Protein AF-A0AAD8A9X6-F1 (afdb_monomer_lite)

Secondary structure (DSSP, 8-state):
-PPPHHHHHHHHHHTTTTSEETTEEEEEEE---SSSTTSEEEEEEETTS---SSPPEEEEEES-PPTT-BSSTTS--BEETTEE-

InterPro domains:
  IPR050439 ADAMTS and ADAMTS-like [PTHR13723] (1-85)

Sequence (85 aa):
PCPEPGEFREQQCAAYNDVPYEGALLIWSPHYDESDSCALTCRGRPAGEPISLDAPIVVQLAPKVQDGTRCRPGSLDMCINGKCQ

Foldseek 3Di:
DDPDLQVQLQVVQQVCQPPDDVNARWRWGADQDPVQLFFSKTFTDGPPDDPDPDGTDIDRPGRGGDWSRASDPPDNWTQDPSDTD

Organism: Diploptera punctata (NCBI:txid6984)

Radius of gyration: 13.2 Å; chains: 1; bounding box: 22×32×36 Å

Structure (mmCIF, N/CA/C/O backbone):
data_AF-A0AAD8A9X6-F1
#
_entry.id   AF-A0AAD8A9X6-F1
#
loop_
_atom_site.group_PDB
_atom_site.id
_atom_site.type_symbol
_atom_site.label_atom_id
_atom_site.label_alt_id
_atom_site.label_comp_id
_atom_site.label_asym_id
_atom_site.label_entity_id
_atom_site.label_seq_id
_atom_site.pdbx_PDB_ins_code
_atom_site.Cartn_x
_atom_site.Cartn_y
_atom_site.Cartn_z
_atom_site.occupancy
_atom_site.B_iso_or_equiv
_atom_site.auth_seq_id
_atom_site.auth_comp_id
_atom_site.auth_asym_id
_atom_site.auth_atom_id
_atom_site.pdbx_PDB_model_num
ATOM 1 N N . PRO A 1 1 ? -3.324 7.389 -22.228 1.00 56.38 1 PRO A N 1
ATOM 2 C CA . PRO A 1 1 ? -2.144 6.822 -21.535 1.00 56.38 1 PRO A CA 1
ATOM 3 C C . PRO A 1 1 ? -2.604 6.048 -20.298 1.00 56.38 1 PRO A C 1
ATOM 5 O O . PRO A 1 1 ? -3.298 6.609 -19.458 1.00 56.38 1 PRO A O 1
ATOM 8 N N . CYS A 1 2 ? -2.332 4.745 -20.255 1.00 54.69 2 CYS A N 1
ATOM 9 C CA . CYS A 1 2 ? -2.589 3.938 -19.064 1.00 54.69 2 CYS A CA 1
ATOM 10 C C . CYS A 1 2 ? -1.501 4.248 -18.025 1.00 54.69 2 CYS A C 1
ATOM 12 O O . CYS A 1 2 ? -0.357 4.438 -18.445 1.00 54.69 2 CYS A O 1
ATOM 14 N N . PRO A 1 3 ? -1.834 4.323 -16.724 1.00 60.03 3 PRO A N 1
ATOM 15 C CA . PRO A 1 3 ? -0.822 4.461 -15.682 1.00 60.03 3 PRO A CA 1
ATOM 16 C C . PRO A 1 3 ? 0.190 3.320 -15.793 1.00 60.03 3 PRO A C 1
ATOM 18 O O . PRO A 1 3 ? -0.147 2.215 -16.231 1.00 60.03 3 PRO A O 1
ATOM 21 N N . GLU A 1 4 ? 1.443 3.590 -15.457 1.00 61.50 4 GLU A N 1
ATOM 22 C CA . GLU A 1 4 ? 2.475 2.570 -15.518 1.00 61.50 4 GLU A CA 1
ATOM 23 C C . GLU A 1 4 ? 2.213 1.490 -14.452 1.00 61.50 4 GLU A C 1
ATOM 25 O O . GLU A 1 4 ? 1.765 1.800 -13.349 1.00 61.50 4 GLU A O 1
ATOM 30 N N . PRO A 1 5 ? 2.527 0.208 -14.716 1.00 58.91 5 PRO A N 1
ATOM 31 C CA . PRO A 1 5 ? 2.308 -0.907 -13.783 1.00 58.91 5 PRO A CA 1
ATOM 32 C C . PRO A 1 5 ? 2.873 -0.710 -12.359 1.00 58.91 5 PRO A C 1
ATOM 34 O O . PRO A 1 5 ? 2.398 -1.342 -11.415 1.00 58.91 5 PRO A O 1
ATOM 37 N N . GLY A 1 6 ? 3.892 0.145 -12.195 1.00 61.31 6 GLY A N 1
ATOM 38 C CA . GLY A 1 6 ? 4.447 0.530 -10.891 1.00 61.31 6 GLY A CA 1
ATOM 39 C C . GLY A 1 6 ? 3.564 1.509 -10.105 1.00 61.31 6 GLY A C 1
ATOM 40 O O . GLY A 1 6 ? 3.504 1.423 -8.879 1.00 61.31 6 GLY A O 1
ATOM 41 N N . GLU A 1 7 ? 2.812 2.370 -10.795 1.00 76.62 7 GLU A N 1
ATOM 42 C CA . GLU A 1 7 ? 1.864 3.318 -10.195 1.00 76.62 7 GLU A CA 1
ATOM 43 C C . GLU A 1 7 ? 0.629 2.600 -9.636 1.00 76.62 7 GLU A C 1
ATOM 45 O O . GLU A 1 7 ? 0.022 3.066 -8.675 1.00 76.62 7 GLU A O 1
ATOM 50 N N . PHE A 1 8 ? 0.278 1.420 -10.160 1.00 87.94 8 PHE A N 1
ATOM 51 C CA . PHE A 1 8 ? -0.868 0.655 -9.658 1.00 87.94 8 PHE A CA 1
ATOM 52 C C . PHE A 1 8 ? -0.710 0.250 -8.194 1.00 87.94 8 PHE A C 1
ATOM 54 O O . PHE A 1 8 ? -1.686 0.299 -7.446 1.00 87.94 8 PHE A O 1
ATOM 61 N N . ARG A 1 9 ? 0.487 -0.165 -7.751 1.00 90.50 9 ARG A N 1
ATOM 62 C CA . ARG A 1 9 ? 0.687 -0.510 -6.331 1.00 90.50 9 ARG A CA 1
ATOM 63 C C . ARG A 1 9 ? 0.582 0.731 -5.450 1.00 90.50 9 ARG A C 1
ATOM 65 O O . ARG A 1 9 ? 0.012 0.664 -4.365 1.00 90.50 9 ARG A O 1
ATOM 72 N N . GLU A 1 10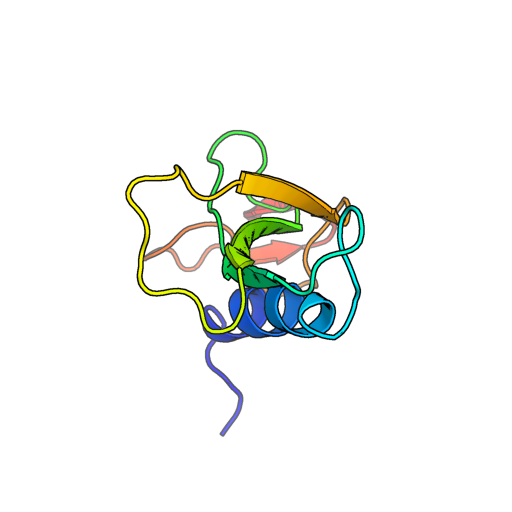 ? 1.106 1.856 -5.927 1.00 91.75 10 GLU A N 1
ATOM 73 C CA . GLU A 1 10 ? 1.017 3.132 -5.223 1.00 91.75 10 GLU A CA 1
ATOM 74 C C . GLU A 1 10 ? -0.434 3.588 -5.067 1.00 91.75 10 GLU A C 1
ATOM 76 O O . GLU A 1 10 ? -0.854 3.874 -3.951 1.00 91.75 10 GLU A O 1
ATOM 81 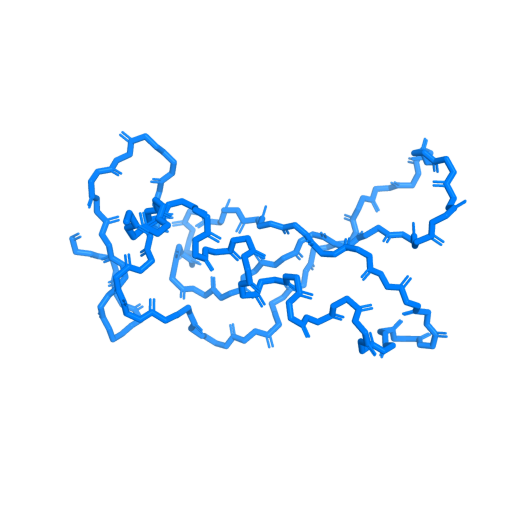N N . GLN A 1 11 ? -1.227 3.543 -6.138 1.00 92.44 11 GLN A N 1
ATOM 82 C CA . GLN A 1 11 ? -2.654 3.874 -6.110 1.00 92.44 11 GLN A CA 1
ATOM 83 C C . GLN A 1 11 ? -3.440 2.967 -5.153 1.00 92.44 11 GLN A C 1
ATOM 85 O O . GLN A 1 11 ? -4.311 3.440 -4.426 1.00 92.44 11 GLN A O 1
ATOM 90 N N . GLN A 1 12 ? -3.111 1.672 -5.109 1.00 94.19 12 GLN A N 1
ATOM 91 C CA . GLN A 1 12 ? -3.740 0.728 -4.183 1.00 94.19 12 GLN A CA 1
ATOM 92 C C . GLN A 1 12 ? -3.416 1.026 -2.715 1.00 94.19 12 GLN A C 1
ATOM 94 O O . GLN A 1 12 ? -4.307 0.918 -1.880 1.00 94.19 12 GLN A O 1
ATOM 99 N N . CYS A 1 13 ? -2.178 1.416 -2.390 1.00 94.81 13 CYS A N 1
ATOM 100 C CA . CYS A 1 13 ? -1.840 1.888 -1.044 1.00 94.81 13 CYS A CA 1
ATOM 101 C C . CYS A 1 13 ? -2.525 3.231 -0.744 1.00 94.81 13 CYS A C 1
ATOM 103 O O . CYS A 1 13 ? -3.141 3.386 0.307 1.00 94.81 13 CYS A O 1
ATOM 105 N N . ALA A 1 14 ? -2.475 4.180 -1.683 1.00 94.06 14 ALA A N 1
ATOM 106 C CA . ALA A 1 14 ? -3.032 5.520 -1.524 1.00 94.06 14 ALA A CA 1
ATOM 107 C C . ALA A 1 14 ? -4.555 5.523 -1.319 1.00 94.06 14 ALA A C 1
ATOM 109 O O . ALA A 1 14 ? -5.078 6.432 -0.681 1.00 94.06 14 ALA A O 1
ATOM 110 N N . ALA A 1 15 ? -5.261 4.483 -1.774 1.00 94.19 15 ALA A N 1
ATOM 111 C CA . ALA A 1 15 ? -6.682 4.282 -1.491 1.00 94.19 15 ALA A CA 1
ATOM 112 C C . ALA A 1 15 ? -7.007 4.177 0.016 1.00 94.19 15 ALA A C 1
ATOM 114 O O . ALA A 1 15 ? -8.158 4.363 0.403 1.00 94.19 15 ALA A O 1
ATOM 115 N N . TYR A 1 16 ? -6.012 3.899 0.867 1.00 94.50 16 TYR A N 1
ATOM 116 C CA . TYR A 1 16 ? -6.156 3.851 2.324 1.00 94.50 16 TYR A CA 1
ATOM 117 C C . TYR A 1 16 ? -5.749 5.157 3.021 1.00 94.50 16 TYR A C 1
ATOM 119 O O . TYR A 1 16 ? -5.821 5.225 4.246 1.00 94.50 16 TYR A O 1
ATOM 127 N N . ASN A 1 17 ? -5.331 6.197 2.287 1.00 93.19 17 ASN A N 1
ATOM 128 C CA . ASN A 1 17 ? -4.899 7.464 2.893 1.00 93.19 17 ASN A CA 1
ATOM 129 C C . ASN A 1 17 ? -6.038 8.185 3.627 1.00 93.19 17 ASN A C 1
ATOM 131 O O . ASN A 1 17 ? -5.801 8.854 4.628 1.00 93.19 17 ASN A O 1
ATOM 135 N N . ASP A 1 18 ? -7.270 8.018 3.146 1.00 92.06 18 ASP A N 1
ATOM 136 C CA . ASP A 1 18 ? -8.481 8.582 3.748 1.00 92.06 18 ASP A CA 1
ATOM 137 C C . ASP A 1 18 ? -9.089 7.675 4.837 1.00 92.06 18 ASP A C 1
ATOM 139 O O . ASP A 1 18 ? -10.145 7.982 5.394 1.00 92.06 18 ASP A O 1
ATOM 143 N N . VAL A 1 19 ? -8.439 6.546 5.150 1.00 92.56 19 VAL A N 1
ATOM 144 C CA . VAL A 1 19 ? -8.887 5.593 6.171 1.00 92.56 19 VAL A CA 1
ATOM 145 C C . VAL A 1 19 ? -8.015 5.742 7.421 1.00 92.56 19 VAL A C 1
ATOM 147 O O . VAL A 1 19 ? -6.803 5.529 7.349 1.00 92.56 19 VAL A O 1
ATOM 150 N N . PRO A 1 20 ? -8.595 6.074 8.590 1.00 90.69 20 PRO A N 1
ATOM 151 C CA . PRO A 1 20 ? -7.823 6.191 9.818 1.00 90.69 20 PRO A CA 1
ATOM 152 C C . PRO A 1 20 ? -7.299 4.821 10.256 1.00 90.69 20 PRO A C 1
ATOM 154 O O . PRO A 1 20 ? -8.066 3.881 10.468 1.00 90.69 20 PRO A O 1
ATOM 157 N N . TYR A 1 21 ? -5.986 4.732 10.438 1.00 90.69 21 TYR A N 1
ATOM 158 C CA . TYR A 1 21 ? -5.296 3.578 10.993 1.00 90.69 21 TYR A CA 1
ATOM 159 C C . TYR A 1 21 ? -4.910 3.885 12.439 1.00 90.69 21 TYR A C 1
ATOM 161 O O . TYR A 1 21 ? -4.249 4.886 12.707 1.00 90.69 21 TYR A O 1
ATOM 169 N N . GLU A 1 22 ? -5.394 3.073 13.381 1.00 88.25 22 GLU A N 1
ATOM 170 C CA . GLU A 1 22 ? -5.209 3.291 14.829 1.00 88.25 22 GLU A CA 1
ATOM 171 C C . GLU A 1 22 ? -5.584 4.714 15.304 1.00 88.25 22 GLU A C 1
ATOM 173 O O . GLU A 1 22 ? -5.040 5.237 16.272 1.00 88.25 22 GLU A O 1
ATOM 178 N N . GLY A 1 23 ? -6.553 5.345 14.630 1.00 88.50 23 GLY A N 1
ATOM 179 C CA . GLY A 1 23 ? -7.051 6.683 14.967 1.00 88.50 23 GLY A CA 1
ATOM 180 C C . GLY A 1 23 ? -6.318 7.849 14.292 1.00 88.50 23 GLY A C 1
ATOM 181 O O . GLY A 1 23 ? -6.715 8.992 14.510 1.00 88.50 23 GLY A O 1
ATOM 182 N N . ALA A 1 24 ? -5.315 7.590 13.448 1.00 88.88 24 ALA A N 1
ATOM 183 C CA . ALA A 1 24 ? -4.592 8.612 12.689 1.00 88.88 24 ALA A CA 1
ATOM 184 C C . ALA A 1 24 ? -4.691 8.380 11.173 1.00 88.88 24 ALA A C 1
ATOM 186 O O . ALA A 1 24 ? -4.736 7.245 10.703 1.00 88.88 24 ALA A O 1
ATOM 187 N N . LEU A 1 25 ? -4.705 9.463 10.393 1.00 91.56 25 LEU A N 1
ATOM 188 C CA . LEU A 1 25 ? -4.588 9.377 8.936 1.00 91.56 25 LEU A CA 1
ATOM 189 C C . LEU A 1 25 ? -3.117 9.236 8.557 1.00 91.56 25 LEU A C 1
ATOM 191 O O . LEU A 1 25 ? -2.279 10.065 8.930 1.00 91.56 25 LEU A O 1
ATOM 195 N N . LEU A 1 26 ? -2.820 8.180 7.807 1.00 92.56 26 LEU A N 1
ATOM 196 C CA . LEU A 1 26 ? -1.478 7.882 7.337 1.00 92.56 26 LEU A CA 1
ATOM 197 C C . LEU A 1 26 ? -1.421 8.011 5.821 1.00 92.56 26 LEU A C 1
ATOM 199 O O . LEU A 1 26 ? -2.328 7.592 5.113 1.00 92.56 26 LEU A O 1
ATOM 203 N N . ILE A 1 27 ? -0.314 8.549 5.326 1.00 92.75 27 ILE A N 1
ATOM 204 C CA . ILE A 1 27 ? 0.049 8.475 3.921 1.00 92.75 27 ILE A CA 1
ATOM 205 C C . ILE A 1 27 ? 0.763 7.149 3.695 1.00 92.75 27 ILE A C 1
ATOM 207 O O . ILE A 1 27 ? 1.847 6.904 4.233 1.00 92.75 27 ILE A O 1
ATOM 211 N N . TRP A 1 28 ? 0.133 6.297 2.900 1.00 94.31 28 TRP A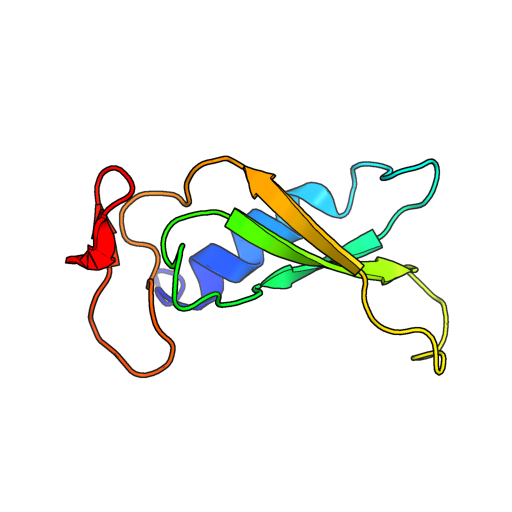 N 1
ATOM 212 C CA . TRP A 1 28 ? 0.606 4.973 2.553 1.00 94.31 28 TRP A CA 1
ATOM 213 C C . TRP A 1 28 ? 1.403 5.000 1.255 1.00 94.31 28 TRP A C 1
ATOM 215 O O . TRP A 1 28 ? 0.993 5.568 0.245 1.00 94.31 28 TRP A O 1
ATOM 225 N N . SER A 1 29 ? 2.544 4.324 1.264 1.00 92.88 29 SER A N 1
ATOM 226 C CA . SER A 1 29 ? 3.366 4.086 0.077 1.00 92.88 29 SER A CA 1
ATOM 227 C C . SER A 1 29 ? 3.655 2.591 -0.064 1.00 92.88 29 SER A C 1
ATOM 229 O O . SER A 1 29 ? 3.600 1.867 0.931 1.00 92.88 29 SER A O 1
ATOM 231 N N . PRO A 1 30 ? 3.979 2.084 -1.261 1.00 92.62 30 PRO A N 1
ATOM 232 C CA . PRO A 1 30 ? 4.234 0.661 -1.447 1.00 92.62 30 PRO A CA 1
ATOM 233 C C . PRO A 1 30 ? 5.455 0.187 -0.650 1.00 92.62 30 PRO A C 1
ATOM 235 O O . PRO A 1 30 ? 6.511 0.827 -0.639 1.00 92.62 30 PRO A O 1
ATOM 238 N N . HIS A 1 31 ? 5.318 -0.968 -0.003 1.00 91.94 31 HIS A N 1
ATOM 239 C CA . HIS A 1 31 ? 6.434 -1.750 0.505 1.00 91.94 31 HIS A CA 1
ATOM 240 C C . HIS A 1 31 ? 6.544 -3.039 -0.313 1.00 91.94 31 HIS A C 1
ATOM 242 O O . HIS A 1 31 ? 5.558 -3.740 -0.536 1.00 91.94 31 HIS A O 1
ATOM 248 N N . TYR A 1 32 ? 7.748 -3.322 -0.802 1.00 88.44 32 TYR A N 1
ATOM 249 C CA . TYR A 1 32 ? 8.036 -4.536 -1.554 1.00 88.44 32 TYR A CA 1
ATOM 250 C C . TYR A 1 32 ? 8.691 -5.531 -0.605 1.00 88.44 32 TYR A C 1
ATOM 252 O O . TYR A 1 32 ? 9.818 -5.304 -0.167 1.00 88.44 32 TYR A O 1
ATOM 260 N N . ASP A 1 33 ? 7.956 -6.588 -0.280 1.00 85.62 33 ASP A N 1
ATOM 261 C CA . ASP A 1 33 ? 8.450 -7.728 0.480 1.00 85.62 33 ASP A CA 1
ATOM 262 C C . ASP A 1 33 ? 8.816 -8.855 -0.498 1.00 85.62 33 ASP A C 1
ATOM 264 O O . ASP A 1 33 ? 8.060 -9.144 -1.428 1.00 85.62 33 ASP A O 1
ATOM 268 N N . GLU A 1 34 ? 9.992 -9.464 -0.340 1.00 81.50 34 GLU A N 1
ATOM 269 C CA . GLU A 1 34 ? 10.441 -10.539 -1.237 1.00 81.50 34 GLU A CA 1
ATOM 270 C C . GLU A 1 34 ? 9.746 -11.878 -0.954 1.00 81.50 34 GLU A C 1
ATOM 272 O O . GLU A 1 34 ? 9.632 -12.708 -1.857 1.00 81.50 34 GLU A O 1
ATOM 277 N N . SER A 1 35 ? 9.256 -12.080 0.272 1.00 84.94 35 SER A N 1
ATOM 278 C CA . SER A 1 35 ? 8.550 -13.298 0.680 1.00 84.94 35 SER A CA 1
ATOM 279 C C . SER A 1 35 ? 7.096 -13.273 0.220 1.00 84.94 35 SER A C 1
ATOM 281 O O . SER A 1 35 ? 6.596 -14.289 -0.260 1.00 84.94 35 SER A O 1
ATOM 283 N N . ASP A 1 36 ? 6.435 -12.114 0.314 1.00 87.62 36 ASP A N 1
ATOM 284 C CA . ASP A 1 36 ? 5.046 -11.932 -0.128 1.00 87.62 36 ASP A CA 1
ATOM 285 C C . ASP A 1 36 ? 4.896 -10.770 -1.122 1.00 87.62 36 ASP A C 1
ATOM 287 O O . ASP A 1 36 ? 4.252 -9.744 -0.891 1.00 87.62 36 ASP A O 1
ATOM 291 N N . SER A 1 37 ? 5.532 -10.943 -2.282 1.00 88.62 37 SER A N 1
ATOM 292 C CA . SER A 1 37 ? 5.596 -9.913 -3.325 1.00 88.62 37 SER A CA 1
ATOM 293 C C . SER A 1 37 ? 4.247 -9.558 -3.952 1.00 88.62 37 SER A C 1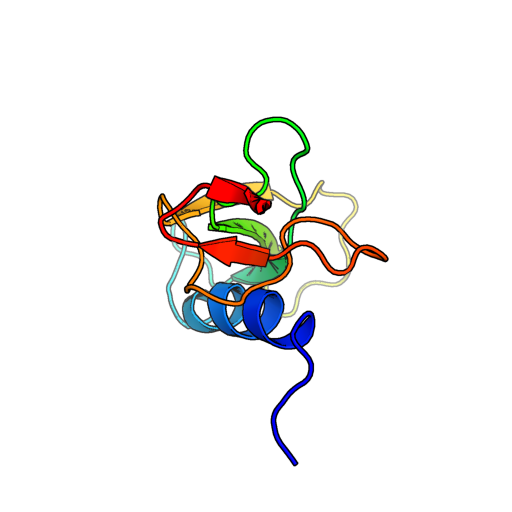
ATOM 295 O O . SER A 1 37 ? 4.170 -8.540 -4.635 1.00 88.62 37 SER A O 1
ATOM 297 N N . CYS A 1 38 ? 3.186 -10.339 -3.731 1.00 94.06 38 CYS A N 1
ATOM 298 C CA . CYS A 1 38 ? 1.850 -10.058 -4.259 1.00 94.06 38 CYS A CA 1
ATOM 299 C C . CYS A 1 38 ? 0.810 -9.698 -3.200 1.00 94.06 38 CYS A C 1
ATOM 301 O O . CYS A 1 38 ? -0.309 -9.355 -3.582 1.00 94.06 38 CYS A O 1
ATOM 303 N N . ALA A 1 39 ? 1.164 -9.681 -1.916 1.00 95.25 39 ALA A N 1
ATOM 304 C CA . ALA A 1 39 ? 0.378 -9.005 -0.894 1.00 95.25 39 ALA A CA 1
ATOM 305 C C . ALA A 1 39 ? 0.472 -7.476 -1.038 1.00 95.25 39 ALA A C 1
ATOM 307 O O . ALA A 1 39 ? 1.480 -6.919 -1.492 1.00 95.25 39 ALA A O 1
ATOM 308 N N . LEU A 1 40 ? -0.596 -6.773 -0.645 1.00 95.06 40 LEU A N 1
ATOM 309 C CA . LEU A 1 40 ? -0.598 -5.311 -0.599 1.00 95.06 40 LEU A CA 1
ATOM 310 C C . LEU A 1 40 ? -0.013 -4.853 0.739 1.00 95.06 40 LEU A C 1
ATOM 312 O O . LEU A 1 40 ? -0.737 -4.493 1.671 1.00 95.06 40 LEU A O 1
ATOM 316 N N . THR A 1 41 ? 1.313 -4.886 0.819 1.00 95.00 41 THR A N 1
ATOM 317 C CA . THR A 1 41 ? 2.062 -4.360 1.960 1.00 95.00 41 THR A CA 1
ATOM 318 C C . THR A 1 41 ? 2.412 -2.900 1.710 1.00 95.00 41 THR A C 1
ATOM 320 O O . THR A 1 41 ? 3.016 -2.548 0.694 1.00 95.00 41 THR A O 1
ATOM 323 N N . CYS A 1 42 ? 2.026 -2.034 2.640 1.00 94.69 42 CYS A N 1
ATOM 324 C CA . CYS A 1 42 ? 2.206 -0.596 2.536 1.00 94.69 42 CYS A CA 1
ATOM 325 C C . CYS A 1 42 ? 2.931 -0.059 3.770 1.00 94.69 42 CYS A C 1
ATOM 327 O O . CYS A 1 42 ? 2.807 -0.571 4.882 1.00 94.69 42 CYS A O 1
ATOM 329 N N . ARG A 1 43 ? 3.712 0.992 3.553 1.00 94.06 43 ARG A N 1
ATOM 330 C CA . ARG A 1 43 ? 4.437 1.741 4.575 1.00 94.06 43 ARG A CA 1
ATOM 331 C C . ARG A 1 43 ? 3.693 3.041 4.861 1.00 94.06 43 ARG A C 1
ATOM 333 O O . ARG A 1 43 ? 3.545 3.851 3.950 1.00 94.06 43 ARG A O 1
ATOM 340 N N . GLY A 1 44 ? 3.215 3.204 6.088 1.00 93.62 44 GLY A N 1
ATOM 341 C CA . GLY A 1 44 ? 2.423 4.348 6.534 1.00 93.62 44 GLY A CA 1
ATOM 342 C C . GLY A 1 44 ? 3.276 5.394 7.245 1.00 9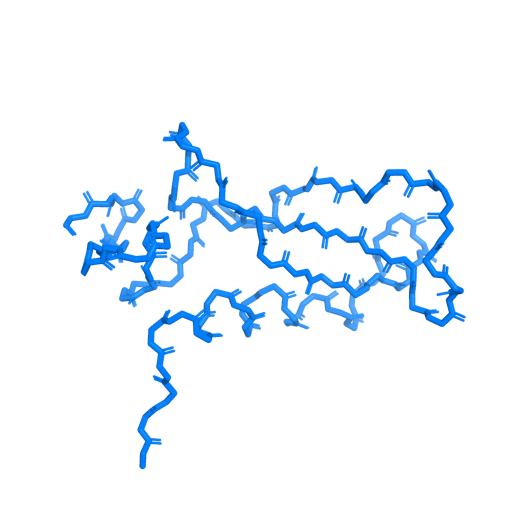3.62 44 GLY A C 1
ATOM 343 O O . GLY A 1 44 ? 4.177 5.051 8.015 1.00 93.62 44 GLY A O 1
ATOM 344 N N . ARG A 1 45 ? 2.994 6.675 6.990 1.00 90.56 45 ARG A N 1
ATOM 345 C CA . ARG A 1 45 ? 3.563 7.821 7.721 1.00 90.56 45 ARG A CA 1
ATOM 346 C C . ARG A 1 45 ? 2.470 8.820 8.097 1.00 90.56 45 ARG A C 1
ATOM 348 O O . ARG A 1 45 ? 1.546 8.972 7.303 1.00 90.56 45 ARG A O 1
ATOM 355 N N . PRO A 1 46 ? 2.562 9.528 9.234 1.00 88.44 46 PRO A N 1
ATOM 356 C CA . PRO A 1 46 ? 1.558 10.518 9.617 1.00 88.44 46 PRO A CA 1
ATOM 357 C C . PRO A 1 46 ? 1.409 11.609 8.552 1.00 88.44 46 PRO A C 1
ATOM 359 O O . PRO A 1 46 ? 2.401 12.154 8.061 1.00 88.44 46 PRO A O 1
ATOM 362 N N . ALA A 1 47 ? 0.170 11.932 8.181 1.00 82.38 47 ALA A N 1
ATOM 363 C CA . ALA A 1 47 ? -0.096 13.015 7.244 1.00 82.38 47 ALA A CA 1
ATOM 364 C C . ALA A 1 47 ? 0.182 14.379 7.904 1.00 82.38 47 ALA A C 1
ATOM 366 O O . ALA A 1 47 ? -0.474 14.752 8.872 1.00 82.38 47 ALA A O 1
ATOM 367 N N . GLY A 1 48 ? 1.136 15.142 7.363 1.00 75.31 48 GLY A N 1
ATOM 368 C CA . GLY A 1 48 ? 1.408 16.518 7.800 1.00 75.31 48 GLY A CA 1
ATOM 369 C C . GLY A 1 48 ? 2.442 16.673 8.917 1.00 75.31 48 GLY A C 1
ATOM 370 O O . GLY A 1 48 ? 2.758 17.808 9.272 1.00 75.31 48 GLY A O 1
ATOM 371 N N . GLU A 1 49 ? 3.020 15.584 9.424 1.00 70.31 49 GLU A N 1
ATOM 372 C CA . GLU A 1 49 ? 4.236 15.675 10.233 1.00 70.31 49 GLU A CA 1
ATOM 373 C C . GLU A 1 49 ? 5.477 15.737 9.328 1.00 70.31 49 GLU A C 1
ATOM 375 O O . GLU A 1 49 ? 5.489 15.130 8.247 1.00 70.31 49 GLU A O 1
ATOM 380 N N . PRO A 1 50 ? 6.537 16.477 9.721 1.00 67.69 50 PRO A N 1
ATOM 381 C CA . PRO A 1 50 ? 7.835 16.331 9.067 1.00 67.69 50 PRO A CA 1
ATOM 382 C C . PRO A 1 50 ? 8.235 14.853 9.101 1.00 67.69 50 PRO A C 1
ATOM 384 O O . PRO A 1 50 ? 7.734 14.115 9.942 1.00 67.69 50 PRO A O 1
ATOM 387 N N . ILE A 1 51 ? 9.128 14.410 8.206 1.00 63.97 51 ILE A N 1
ATOM 388 C CA . ILE A 1 51 ? 9.705 13.058 8.288 1.00 63.97 51 ILE A CA 1
ATOM 389 C C . ILE A 1 51 ? 10.374 12.950 9.664 1.00 63.97 51 ILE A C 1
ATOM 391 O O . ILE A 1 51 ? 11.514 13.384 9.839 1.00 63.97 51 ILE A O 1
ATOM 395 N N . SER A 1 52 ? 9.627 12.476 10.656 1.00 60.88 52 SER A N 1
ATOM 396 C CA . SER A 1 52 ? 10.107 12.293 12.004 1.00 60.88 52 SER A CA 1
ATOM 397 C C . SER A 1 52 ? 11.083 11.124 11.970 1.00 60.88 52 SER A C 1
ATOM 399 O O . SER A 1 52 ? 11.092 10.305 11.047 1.00 60.88 52 SER A O 1
ATOM 401 N N . LEU A 1 53 ? 11.966 11.068 12.961 1.00 60.25 53 LEU A N 1
ATOM 402 C CA . LEU A 1 53 ? 12.901 9.954 13.129 1.00 60.25 53 LEU A CA 1
ATOM 403 C C . LEU A 1 53 ? 12.188 8.620 13.415 1.00 60.25 53 LEU A C 1
ATOM 405 O O . LEU A 1 53 ? 12.854 7.588 13.504 1.00 60.25 53 LEU A O 1
ATOM 409 N N . ASP A 1 54 ? 10.862 8.632 13.554 1.00 67.75 54 ASP A N 1
ATOM 410 C CA . ASP A 1 54 ? 10.059 7.438 13.742 1.00 67.75 54 ASP A CA 1
ATOM 411 C C . ASP A 1 54 ? 10.073 6.589 12.469 1.00 67.75 54 ASP A C 1
ATOM 413 O O . ASP A 1 54 ? 9.869 7.060 11.345 1.00 67.75 54 ASP A O 1
ATOM 417 N N . ALA A 1 55 ? 10.352 5.300 12.645 1.00 77.75 55 ALA A N 1
ATOM 418 C CA . ALA A 1 55 ? 10.341 4.360 11.541 1.00 77.75 55 ALA A CA 1
ATOM 419 C C . ALA A 1 55 ? 8.926 4.293 10.934 1.00 77.75 55 ALA A C 1
ATOM 421 O O . ALA A 1 55 ? 7.949 4.203 11.681 1.00 77.75 55 ALA A O 1
ATOM 422 N N . PRO A 1 56 ? 8.786 4.302 9.594 1.00 85.00 56 PRO A N 1
ATOM 423 C CA . PRO A 1 56 ? 7.485 4.116 8.968 1.00 85.00 56 PRO A CA 1
ATOM 424 C C . PRO A 1 56 ? 6.919 2.758 9.382 1.00 85.00 56 PRO A C 1
ATOM 426 O O . PRO A 1 56 ? 7.629 1.749 9.338 1.00 85.00 56 PRO A O 1
ATOM 429 N N . ILE A 1 57 ? 5.639 2.721 9.743 1.00 90.19 57 ILE A N 1
ATOM 430 C CA . ILE A 1 57 ? 4.984 1.449 10.042 1.00 90.19 57 ILE A CA 1
ATOM 431 C C . ILE A 1 57 ? 4.784 0.676 8.744 1.00 90.19 57 ILE A C 1
ATOM 433 O O . ILE A 1 57 ? 4.488 1.270 7.710 1.00 90.19 57 ILE A O 1
ATOM 437 N N . VAL A 1 58 ? 4.948 -0.641 8.782 1.00 93.38 58 VAL A N 1
ATOM 438 C CA . VAL A 1 58 ? 4.738 -1.516 7.625 1.00 93.38 58 VAL A CA 1
ATOM 439 C C . VAL A 1 58 ? 3.578 -2.442 7.944 1.00 93.38 58 VAL A C 1
ATOM 441 O O . VAL A 1 58 ? 3.623 -3.172 8.930 1.00 93.38 58 VAL A O 1
ATOM 444 N N . VAL A 1 59 ? 2.535 -2.389 7.121 1.00 93.94 59 VAL A N 1
ATOM 445 C CA . VAL A 1 59 ? 1.282 -3.110 7.351 1.00 93.94 59 VAL A CA 1
ATOM 446 C C . VAL A 1 59 ? 0.809 -3.741 6.049 1.00 93.94 59 VAL A C 1
ATOM 448 O O . VAL A 1 59 ? 0.858 -3.119 4.987 1.00 93.94 59 VAL A O 1
ATOM 451 N N . GLN A 1 60 ? 0.319 -4.976 6.128 1.00 95.19 60 GLN A N 1
ATOM 452 C CA . GLN A 1 60 ? -0.409 -5.609 5.034 1.00 95.19 60 GLN A CA 1
ATOM 453 C C . GLN A 1 60 ? -1.862 -5.123 5.045 1.00 95.19 60 GLN A C 1
ATOM 455 O O . GLN A 1 60 ? -2.664 -5.576 5.859 1.00 95.19 60 GLN A O 1
ATOM 460 N N . LEU A 1 61 ? -2.203 -4.202 4.142 1.00 94.25 61 LEU A N 1
ATOM 461 C CA . LEU A 1 61 ? -3.548 -3.622 4.057 1.00 94.25 61 LEU A CA 1
ATOM 462 C C . LEU A 1 61 ? -4.530 -4.533 3.312 1.00 94.25 61 LEU A C 1
ATOM 464 O O . LEU A 1 61 ? -5.728 -4.497 3.579 1.00 94.25 61 LEU A O 1
ATOM 468 N N . ALA A 1 62 ? -4.037 -5.378 2.402 1.00 94.56 62 ALA A N 1
ATOM 469 C CA . ALA A 1 62 ? -4.850 -6.383 1.722 1.00 94.56 62 ALA A CA 1
ATOM 470 C C . ALA A 1 62 ? -4.047 -7.666 1.437 1.00 94.56 62 ALA A C 1
ATOM 472 O O . ALA A 1 62 ? -2.836 -7.599 1.215 1.00 94.56 62 ALA A O 1
ATOM 473 N N . PRO A 1 63 ? -4.707 -8.841 1.388 1.00 93.62 63 PRO A N 1
ATOM 474 C CA . PRO A 1 63 ? -4.038 -10.123 1.150 1.00 93.62 63 PRO A CA 1
ATOM 475 C C . PRO A 1 63 ? -3.466 -10.257 -0.264 1.00 93.62 63 PRO A C 1
ATOM 477 O O . PRO A 1 63 ? -2.640 -11.127 -0.505 1.00 93.62 63 PRO A O 1
ATOM 480 N N . LYS A 1 64 ? -3.925 -9.435 -1.215 1.00 94.31 64 LYS A N 1
ATOM 481 C CA . LYS A 1 64 ? -3.406 -9.414 -2.581 1.00 94.31 64 LYS A CA 1
ATOM 482 C C . LYS A 1 64 ? -3.504 -8.030 -3.206 1.00 94.31 64 LYS A C 1
ATOM 484 O O . LYS A 1 64 ? -4.462 -7.301 -2.947 1.00 94.31 64 LYS A O 1
ATOM 489 N N . VAL A 1 65 ? -2.548 -7.718 -4.070 1.00 93.75 65 VAL A N 1
ATOM 490 C CA . VAL A 1 65 ? -2.645 -6.624 -5.039 1.00 93.75 65 VAL A CA 1
ATOM 491 C C . VAL A 1 65 ? -3.562 -7.018 -6.204 1.00 93.75 65 VAL A C 1
ATOM 493 O O . VAL A 1 65 ? -3.860 -8.195 -6.421 1.00 93.75 65 VAL A O 1
ATOM 496 N N . GLN A 1 66 ? -4.017 -6.028 -6.964 1.00 92.88 66 GLN A N 1
ATOM 497 C CA . GLN A 1 66 ? -4.776 -6.215 -8.194 1.00 92.88 66 GLN A CA 1
ATOM 498 C C . GLN A 1 66 ? -3.923 -6.884 -9.272 1.00 92.88 66 GLN A C 1
ATOM 500 O O . GLN A 1 66 ? -2.720 -6.623 -9.393 1.00 92.88 66 GLN A O 1
ATOM 505 N N . ASP A 1 67 ? -4.572 -7.721 -10.077 1.00 91.88 67 ASP A N 1
ATOM 506 C CA . ASP A 1 67 ? -3.911 -8.434 -11.162 1.00 91.88 67 ASP A CA 1
ATOM 507 C C . ASP A 1 67 ? -3.297 -7.448 -12.170 1.00 91.88 67 ASP A C 1
ATOM 509 O O . ASP A 1 67 ? -3.921 -6.457 -12.549 1.00 91.88 67 ASP A O 1
ATOM 513 N N . GLY A 1 68 ? -2.055 -7.708 -12.580 1.00 89.50 68 GLY A N 1
ATOM 514 C CA . GLY A 1 68 ? -1.262 -6.812 -13.432 1.00 89.50 68 GLY A CA 1
ATOM 515 C C . GLY A 1 68 ? -0.364 -5.828 -12.671 1.00 89.50 68 GLY A C 1
ATOM 516 O O . GLY A 1 68 ? 0.481 -5.172 -13.280 1.00 89.50 68 GLY A O 1
ATOM 517 N N . THR A 1 69 ? -0.470 -5.754 -11.341 1.00 91.31 69 THR A N 1
ATOM 518 C CA . THR A 1 69 ? 0.478 -4.984 -10.516 1.00 91.31 69 THR A CA 1
ATOM 519 C C . THR A 1 69 ? 1.853 -5.652 -10.544 1.00 91.31 69 THR A C 1
ATOM 521 O O . THR A 1 69 ? 1.948 -6.866 -10.368 1.00 91.31 69 THR A O 1
ATOM 524 N N . ARG A 1 70 ? 2.940 -4.886 -10.702 1.00 90.06 70 ARG A N 1
ATOM 525 C CA . ARG A 1 70 ? 4.299 -5.453 -10.625 1.00 90.06 70 ARG A CA 1
ATOM 526 C C . ARG A 1 70 ? 4.587 -6.009 -9.231 1.00 90.06 70 ARG A C 1
ATOM 528 O O . ARG A 1 70 ? 4.303 -5.351 -8.224 1.00 90.06 70 ARG A O 1
ATOM 535 N N . CYS A 1 71 ? 5.170 -7.205 -9.165 1.00 89.25 71 CYS A N 1
ATOM 536 C CA . CYS A 1 71 ? 5.588 -7.779 -7.880 1.00 89.25 71 CYS A CA 1
ATOM 537 C C . CYS A 1 71 ? 6.959 -7.257 -7.446 1.00 89.25 71 CYS A C 1
ATOM 539 O O . CYS A 1 71 ? 7.189 -7.075 -6.254 1.00 89.25 71 CYS A O 1
ATOM 541 N N . ARG A 1 72 ? 7.867 -7.005 -8.401 1.00 85.81 72 ARG A N 1
ATOM 542 C CA . ARG A 1 72 ? 9.247 -6.586 -8.123 1.00 85.81 72 ARG A CA 1
ATOM 543 C C . ARG A 1 72 ? 9.612 -5.288 -8.847 1.00 85.81 72 ARG A C 1
ATOM 545 O O . ARG A 1 72 ? 9.313 -5.158 -10.037 1.00 85.81 72 ARG A O 1
ATOM 552 N N . PRO A 1 73 ? 10.294 -4.345 -8.174 1.00 82.88 73 PRO A N 1
ATOM 553 C CA . PRO A 1 73 ? 10.810 -3.153 -8.831 1.00 82.88 73 PRO A CA 1
ATOM 554 C C . PRO A 1 73 ? 11.873 -3.539 -9.868 1.00 82.88 73 PRO A C 1
ATOM 556 O O . PRO A 1 73 ? 12.752 -4.354 -9.602 1.00 82.88 73 PRO A O 1
ATOM 559 N N . GLY A 1 74 ? 11.779 -2.966 -11.068 1.00 82.00 74 GLY A N 1
ATOM 560 C CA . GLY A 1 74 ? 12.724 -3.217 -12.163 1.00 82.00 74 GLY A CA 1
ATOM 561 C C . GLY A 1 74 ? 12.506 -4.517 -12.950 1.00 82.00 74 GLY A C 1
ATOM 562 O O . GLY A 1 74 ? 13.144 -4.688 -13.984 1.00 82.00 74 GLY A O 1
ATOM 563 N N . SER A 1 75 ? 11.592 -5.398 -12.527 1.00 84.56 75 SER A N 1
ATOM 564 C CA . SER A 1 75 ? 11.204 -6.588 -13.299 1.00 84.56 75 SER A CA 1
ATOM 565 C C . SER A 1 75 ? 9.907 -6.371 -14.078 1.00 84.56 75 SER A C 1
ATOM 567 O O . SER A 1 75 ? 9.103 -5.506 -13.722 1.00 84.56 75 SER A O 1
ATOM 569 N N . LEU A 1 76 ? 9.692 -7.173 -15.128 1.00 86.25 76 LEU A N 1
ATOM 570 C CA . LEU A 1 76 ? 8.429 -7.254 -15.870 1.00 86.25 76 LEU A CA 1
ATOM 571 C C . LEU A 1 76 ? 7.368 -8.127 -15.187 1.00 86.25 76 LEU A C 1
ATOM 573 O O . LEU A 1 76 ? 6.210 -8.065 -15.597 1.00 86.25 76 LEU A O 1
ATOM 577 N N . ASP A 1 77 ? 7.752 -8.861 -14.142 1.00 89.75 77 ASP A N 1
ATOM 578 C CA . ASP A 1 77 ? 6.878 -9.823 -13.472 1.00 89.75 77 ASP A CA 1
ATOM 579 C C . ASP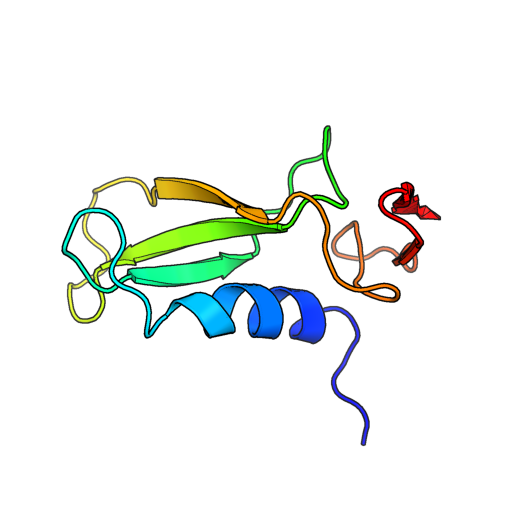 A 1 77 ? 5.679 -9.152 -12.804 1.00 89.75 77 ASP A C 1
ATOM 581 O O . ASP A 1 77 ? 5.798 -8.114 -12.133 1.00 89.75 77 ASP A O 1
ATOM 585 N N . MET A 1 78 ? 4.518 -9.777 -12.959 1.00 92.00 78 MET A N 1
ATOM 586 C CA . MET A 1 78 ? 3.239 -9.246 -12.502 1.00 92.00 78 MET A CA 1
ATOM 587 C C . MET A 1 78 ? 2.531 -10.218 -11.572 1.00 92.00 78 MET A C 1
ATOM 589 O O . MET A 1 78 ? 2.613 -11.435 -11.704 1.00 92.00 78 MET A O 1
ATOM 593 N N . CYS A 1 79 ? 1.788 -9.656 -10.628 1.00 92.94 79 CYS A N 1
ATOM 594 C CA . CYS A 1 79 ? 0.901 -10.417 -9.777 1.00 92.94 79 CYS A CA 1
ATOM 595 C C . CYS A 1 79 ? -0.335 -10.823 -10.571 1.00 92.94 79 CYS A C 1
ATOM 597 O O . CYS A 1 79 ? -1.029 -9.971 -11.123 1.00 92.94 79 CYS A O 1
ATOM 599 N N . ILE A 1 80 ? -0.599 -12.125 -10.626 1.00 93.31 80 ILE A N 1
ATOM 600 C CA . ILE A 1 80 ? -1.794 -12.707 -11.230 1.00 93.31 80 ILE A CA 1
ATOM 601 C C . ILE A 1 80 ? -2.341 -13.737 -10.248 1.00 93.31 80 ILE A C 1
ATOM 603 O O . ILE A 1 80 ? -1.699 -14.746 -9.951 1.00 93.31 80 ILE A O 1
ATOM 607 N N . ASN A 1 81 ? -3.532 -13.471 -9.720 1.00 91.50 81 ASN A N 1
ATOM 608 C CA . ASN A 1 81 ? -4.195 -14.283 -8.708 1.00 91.50 81 ASN A CA 1
ATOM 609 C C . ASN A 1 81 ? -3.311 -14.520 -7.466 1.00 91.50 81 ASN A C 1
ATOM 611 O O . ASN A 1 81 ? -3.178 -15.639 -6.971 1.00 91.50 81 ASN A O 1
ATOM 615 N N . GLY A 1 82 ? -2.654 -13.451 -7.001 1.00 90.06 82 GLY A N 1
ATOM 616 C CA . GLY A 1 82 ? -1.781 -13.477 -5.822 1.00 90.06 82 GLY A CA 1
ATOM 617 C C . GLY A 1 82 ? -0.441 -14.196 -6.017 1.00 90.06 82 GLY A C 1
ATOM 618 O O . GLY A 1 82 ? 0.269 -14.412 -5.042 1.00 90.06 82 GLY A O 1
ATOM 619 N N . LYS A 1 83 ? -0.073 -14.571 -7.247 1.00 91.81 83 LYS A N 1
ATOM 620 C CA . LYS A 1 83 ? 1.231 -15.168 -7.563 1.00 91.81 83 LYS A CA 1
ATOM 621 C C . LYS A 1 83 ? 2.009 -14.273 -8.508 1.00 91.81 83 LYS A C 1
ATOM 623 O O . LYS A 1 83 ? 1.425 -13.736 -9.445 1.00 91.81 83 LYS A O 1
ATOM 628 N N . CYS A 1 84 ? 3.309 -14.148 -8.274 1.00 91.38 84 CYS A N 1
ATOM 629 C CA . CYS A 1 84 ? 4.189 -13.442 -9.192 1.00 91.38 84 CYS A CA 1
ATOM 630 C C . CYS A 1 84 ? 4.508 -14.335 -10.397 1.00 91.38 84 CYS A C 1
ATOM 632 O O . CYS A 1 84 ? 4.908 -15.486 -10.202 1.00 91.38 84 CYS A O 1
ATOM 634 N N . GLN A 1 85 ? 4.281 -13.817 -11.604 1.00 89.62 85 GLN A N 1
ATOM 635 C CA . GLN A 1 85 ? 4.432 -14.504 -12.892 1.00 89.62 85 GLN A CA 1
ATOM 636 C C . GLN A 1 85 ? 5.365 -13.730 -13.812 1.00 89.62 85 GLN A C 1
ATOM 638 O O . GLN A 1 85 ? 5.261 -12.479 -13.803 1.00 89.62 85 GLN A O 1
#

pLDDT: mean 86.33, std 10.83, range [54.69, 95.25]